Protein AF-A0A967F3Y4-F1 (afdb_monomer_lite)

Structure (mmCIF, N/CA/C/O backbone):
data_AF-A0A967F3Y4-F1
#
_entry.id   AF-A0A967F3Y4-F1
#
loop_
_atom_site.group_PDB
_atom_site.id
_atom_site.type_symbol
_atom_site.label_atom_id
_atom_site.label_alt_id
_atom_site.label_comp_id
_atom_site.label_asym_id
_atom_site.label_entity_id
_atom_site.label_seq_id
_atom_site.pdbx_PDB_ins_code
_atom_site.Cartn_x
_atom_site.Cartn_y
_atom_site.Cartn_z
_atom_site.occupancy
_atom_site.B_iso_or_equiv
_atom_site.auth_seq_id
_atom_site.auth_comp_id
_atom_site.auth_asym_id
_atom_site.auth_atom_id
_atom_site.pdbx_PDB_model_num
ATOM 1 N N . PRO A 1 1 ? -15.750 -4.721 -4.513 1.00 64.06 1 PRO A N 1
ATOM 2 C CA . PRO A 1 1 ? -16.112 -3.511 -3.739 1.00 64.06 1 PRO A CA 1
ATOM 3 C C . PRO A 1 1 ? -16.342 -2.374 -4.729 1.00 64.06 1 PRO A C 1
ATOM 5 O O . PRO A 1 1 ? -15.533 -2.246 -5.642 1.00 64.06 1 PRO A O 1
ATOM 8 N N . ASP A 1 2 ? -17.400 -1.583 -4.562 1.00 85.75 2 ASP A N 1
ATOM 9 C CA . ASP A 1 2 ? -17.726 -0.526 -5.536 1.00 85.75 2 ASP A CA 1
ATOM 10 C C . ASP A 1 2 ? -16.881 0.745 -5.331 1.00 85.75 2 ASP A C 1
ATOM 12 O O . ASP A 1 2 ? -16.765 1.568 -6.233 1.00 85.75 2 ASP A O 1
ATOM 16 N N . LEU A 1 3 ? -16.246 0.889 -4.156 1.00 89.88 3 LEU A N 1
ATOM 17 C CA . LEU A 1 3 ? -15.339 1.993 -3.829 1.00 89.88 3 LEU A CA 1
ATOM 18 C C . LEU A 1 3 ? -14.213 1.545 -2.885 1.00 89.88 3 LEU A C 1
ATOM 20 O O . LEU A 1 3 ? -14.469 0.925 -1.845 1.00 89.88 3 LEU A O 1
ATOM 24 N N . LEU A 1 4 ? -12.981 1.920 -3.227 1.00 92.69 4 LEU A N 1
ATOM 25 C CA . LEU A 1 4 ? -11.768 1.744 -2.429 1.00 92.69 4 LEU A CA 1
ATOM 26 C C . LEU A 1 4 ? -11.096 3.107 -2.231 1.00 92.69 4 LEU A C 1
ATOM 28 O O . LEU A 1 4 ? -11.004 3.877 -3.184 1.00 92.69 4 LEU A O 1
ATOM 32 N N . VAL A 1 5 ? -10.623 3.404 -1.018 1.00 94.31 5 VAL A N 1
ATOM 33 C CA . VAL A 1 5 ? -9.981 4.689 -0.704 1.00 94.31 5 VAL A CA 1
ATOM 34 C C . VAL A 1 5 ? -8.595 4.452 -0.110 1.00 94.31 5 VAL A C 1
ATOM 36 O O . VAL A 1 5 ? -8.465 3.824 0.942 1.00 94.31 5 VAL A O 1
ATOM 39 N N . ALA A 1 6 ? -7.571 4.999 -0.764 1.00 94.00 6 ALA A N 1
ATOM 40 C CA . ALA A 1 6 ? -6.195 5.055 -0.282 1.00 94.00 6 ALA A CA 1
ATOM 41 C C . ALA A 1 6 ? -5.712 6.512 -0.326 1.00 94.00 6 ALA A C 1
ATOM 43 O O . ALA A 1 6 ? -5.911 7.197 -1.327 1.00 94.00 6 ALA A O 1
ATOM 44 N N . ILE A 1 7 ? -5.126 6.996 0.772 1.00 91.00 7 ILE A N 1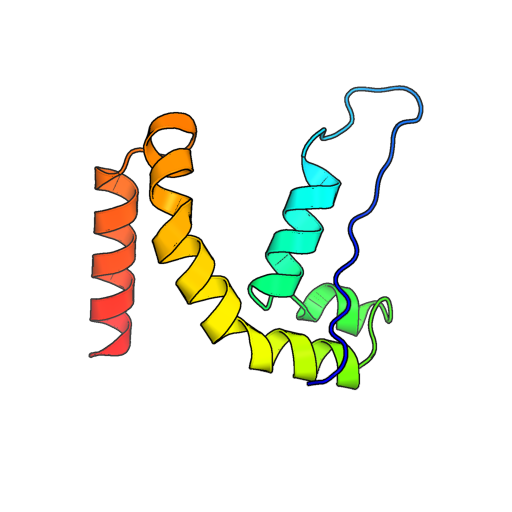
ATOM 45 C CA . ILE A 1 7 ? -4.766 8.409 0.958 1.00 91.00 7 ILE A CA 1
ATOM 46 C C . ILE A 1 7 ? -3.315 8.501 1.429 1.00 91.00 7 ILE A C 1
ATOM 48 O O . ILE A 1 7 ? -2.923 7.815 2.377 1.00 91.00 7 ILE A O 1
ATOM 52 N N . GLY A 1 8 ? -2.552 9.384 0.787 1.00 88.75 8 GLY A N 1
ATOM 53 C CA . GLY A 1 8 ? -1.202 9.775 1.181 1.00 88.75 8 GLY A CA 1
ATOM 54 C C . GLY A 1 8 ? -1.148 11.254 1.560 1.00 88.75 8 GLY A C 1
ATOM 55 O O . GLY A 1 8 ? -1.906 12.068 1.032 1.00 88.75 8 GLY A O 1
ATOM 56 N N . ASN A 1 9 ? -0.259 11.598 2.483 1.00 86.38 9 ASN A N 1
ATOM 57 C CA . ASN A 1 9 ? -0.046 12.954 2.957 1.00 86.38 9 ASN A CA 1
ATOM 58 C C . ASN A 1 9 ? 0.956 13.682 2.063 1.00 86.38 9 ASN A C 1
ATOM 60 O O . ASN A 1 9 ? 2.145 13.364 2.043 1.00 86.38 9 ASN A O 1
ATOM 64 N N . CYS A 1 10 ? 0.481 14.717 1.374 1.00 81.44 10 CYS A N 1
ATOM 65 C CA . CYS A 1 10 ? 1.334 15.661 0.662 1.00 81.44 10 CYS A CA 1
ATOM 66 C C . CYS A 1 10 ? 1.760 16.788 1.605 1.00 81.44 10 CYS A C 1
ATOM 68 O O . CYS A 1 10 ? 0.915 17.547 2.076 1.00 81.44 10 CYS A O 1
ATOM 70 N N . ASN A 1 11 ? 3.065 16.941 1.839 1.00 69.81 11 ASN A N 1
ATOM 71 C CA . ASN A 1 11 ? 3.606 18.108 2.531 1.00 69.81 11 ASN A CA 1
ATOM 72 C C . ASN A 1 11 ? 4.656 18.808 1.659 1.00 69.81 11 ASN A C 1
ATOM 74 O O . ASN A 1 11 ? 5.746 18.283 1.449 1.00 69.81 11 ASN A O 1
ATOM 78 N N . ALA A 1 12 ? 4.309 19.995 1.158 1.00 66.25 12 ALA A N 1
ATOM 79 C CA . ALA A 1 12 ? 5.173 20.823 0.314 1.00 66.25 12 ALA A CA 1
ATOM 80 C C . ALA A 1 12 ? 5.738 22.059 1.046 1.00 66.25 12 ALA A C 1
ATOM 82 O O . ALA A 1 12 ? 6.395 22.894 0.426 1.00 66.25 12 ALA A O 1
ATOM 83 N N . GLN A 1 13 ? 5.474 22.224 2.348 1.00 56.66 13 GLN A N 1
ATOM 84 C CA . GLN A 1 13 ? 5.845 23.443 3.065 1.00 56.66 13 GLN A CA 1
ATOM 85 C C . GLN A 1 13 ? 7.287 23.353 3.615 1.00 56.66 13 GLN A C 1
ATOM 87 O O . GLN A 1 13 ? 7.563 22.712 4.623 1.00 56.66 13 GLN A O 1
ATOM 92 N N . THR A 1 14 ? 8.200 24.030 2.902 1.00 55.53 14 THR A N 1
ATOM 93 C CA . THR A 1 14 ? 9.475 24.624 3.374 1.00 55.53 14 THR A CA 1
ATOM 94 C C . THR A 1 14 ? 10.689 23.729 3.715 1.00 55.53 14 THR A C 1
ATOM 96 O O . THR A 1 14 ? 11.519 24.150 4.517 1.00 55.53 14 THR A O 1
ATOM 99 N N . GLY A 1 15 ? 10.895 22.553 3.103 1.00 64.31 15 GLY A N 1
ATOM 100 C CA . GLY A 1 15 ? 12.124 21.763 3.342 1.00 64.31 15 GLY A CA 1
ATOM 101 C C . GLY A 1 15 ? 12.394 20.612 2.364 1.00 64.31 15 GLY A C 1
ATOM 102 O O . GLY A 1 15 ? 11.729 20.501 1.335 1.00 64.31 15 GLY A O 1
ATOM 103 N N . ILE A 1 16 ? 13.359 19.740 2.707 1.00 61.25 16 ILE A N 1
ATOM 104 C CA . ILE A 1 16 ? 13.548 18.412 2.089 1.00 61.25 16 ILE A CA 1
ATOM 105 C C . ILE A 1 16 ? 12.354 17.544 2.516 1.00 61.25 16 ILE A C 1
ATOM 107 O O . ILE A 1 16 ? 12.426 16.797 3.488 1.00 61.25 16 ILE A O 1
ATOM 111 N N . GLY A 1 17 ? 11.208 17.716 1.858 1.00 67.81 17 GLY A N 1
ATOM 112 C CA . GLY A 1 17 ? 10.107 16.763 1.973 1.00 67.81 17 GLY A CA 1
ATOM 113 C C . GLY A 1 17 ? 10.530 15.417 1.388 1.00 67.81 17 GLY A C 1
ATOM 114 O O . GLY A 1 17 ? 11.434 15.367 0.557 1.00 67.81 17 GLY A O 1
ATOM 115 N N . ASP A 1 18 ? 9.888 14.326 1.800 1.00 74.06 18 ASP A N 1
ATOM 116 C CA . ASP A 1 18 ? 10.010 13.056 1.082 1.00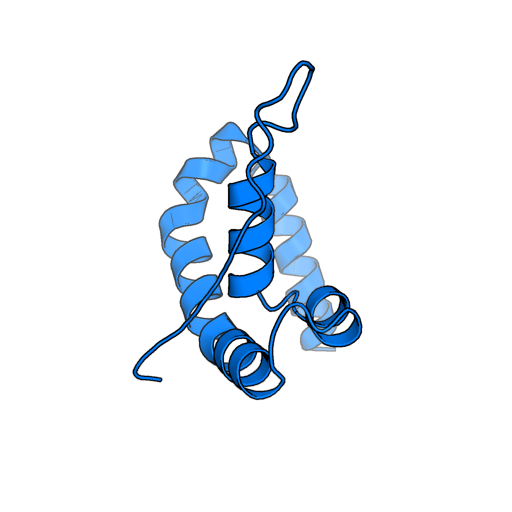 74.06 18 ASP A CA 1
ATOM 117 C C . ASP A 1 18 ? 9.114 13.146 -0.170 1.00 74.06 18 ASP A C 1
ATOM 119 O O . ASP A 1 18 ? 7.885 13.075 -0.044 1.00 74.06 18 ASP A O 1
ATOM 123 N N . PRO A 1 19 ? 9.691 13.343 -1.375 1.00 75.81 19 PRO A N 1
ATOM 124 C CA . PRO A 1 19 ? 8.923 13.605 -2.591 1.00 75.81 19 PRO A CA 1
ATOM 125 C C . PRO A 1 19 ? 8.035 12.420 -2.987 1.00 75.81 19 PRO A C 1
ATOM 127 O O . PRO A 1 19 ? 7.082 12.596 -3.745 1.00 75.81 19 PRO A O 1
ATOM 130 N N . TYR A 1 20 ? 8.320 11.225 -2.460 1.00 81.19 20 TYR A N 1
ATOM 131 C CA . TYR A 1 20 ? 7.575 10.010 -2.758 1.00 81.19 20 TYR A CA 1
ATOM 132 C C . TYR A 1 20 ? 6.651 9.565 -1.622 1.00 81.19 20 TYR A C 1
ATOM 134 O O . TYR A 1 20 ? 5.904 8.604 -1.809 1.00 81.19 20 TYR A O 1
ATOM 142 N N . LEU A 1 21 ? 6.634 10.255 -0.476 1.00 84.50 21 LEU A N 1
ATOM 143 C CA . LEU A 1 21 ? 5.815 9.879 0.680 1.00 84.50 21 LEU A CA 1
ATOM 144 C C . LEU A 1 21 ? 4.330 9.661 0.347 1.00 84.50 21 LEU A C 1
ATOM 146 O O . LEU A 1 21 ? 3.819 8.602 0.717 1.00 84.50 21 LEU A O 1
ATOM 150 N N . PRO A 1 22 ? 3.637 10.552 -0.396 1.00 87.31 22 PRO A N 1
ATOM 151 C CA . PRO A 1 22 ? 2.224 10.341 -0.703 1.00 87.31 22 PRO A CA 1
ATOM 152 C C . PRO A 1 22 ? 1.995 9.035 -1.469 1.00 87.31 22 PRO A C 1
ATOM 154 O O . PRO A 1 22 ? 1.072 8.280 -1.171 1.00 87.31 22 PRO A O 1
ATOM 157 N N . PHE A 1 23 ? 2.874 8.738 -2.428 1.00 87.38 23 PHE A N 1
ATOM 158 C CA . PHE A 1 23 ? 2.803 7.527 -3.240 1.00 87.38 23 PHE A CA 1
ATOM 159 C C . PHE A 1 23 ? 3.125 6.281 -2.419 1.00 87.38 23 PHE A C 1
ATOM 161 O O . PHE A 1 23 ? 2.438 5.273 -2.552 1.00 87.38 23 PHE A O 1
ATOM 168 N N . ARG A 1 24 ? 4.129 6.353 -1.537 1.00 86.69 24 ARG A N 1
ATOM 169 C CA . ARG A 1 24 ? 4.504 5.256 -0.635 1.00 86.69 24 ARG A CA 1
ATOM 170 C C . ARG A 1 24 ? 3.383 4.918 0.340 1.00 86.69 24 ARG A C 1
ATOM 172 O O . ARG A 1 24 ? 3.111 3.743 0.552 1.00 86.69 24 ARG A O 1
ATOM 179 N N . GLU A 1 25 ? 2.715 5.922 0.904 1.00 89.75 25 GLU A N 1
ATOM 180 C CA . GLU A 1 25 ? 1.580 5.706 1.806 1.00 89.75 25 GLU A CA 1
ATOM 181 C C . GLU A 1 25 ? 0.365 5.117 1.079 1.00 89.75 25 GLU A C 1
ATOM 183 O O . GLU A 1 25 ? -0.264 4.190 1.590 1.00 89.75 25 GLU A O 1
ATOM 188 N N . VAL A 1 26 ? 0.047 5.613 -0.123 1.00 92.88 26 VAL A N 1
ATOM 189 C CA . VAL A 1 26 ? -1.021 5.042 -0.960 1.00 92.88 26 VAL A CA 1
ATOM 190 C C . VAL A 1 26 ? -0.698 3.599 -1.335 1.00 92.88 26 VAL A C 1
ATOM 192 O O . VAL A 1 26 ? -1.561 2.730 -1.212 1.00 92.88 26 VAL A O 1
ATOM 195 N N . LEU A 1 27 ? 0.542 3.328 -1.750 1.00 90.88 27 LEU A N 1
ATOM 196 C CA . LEU A 1 27 ? 0.991 1.985 -2.088 1.00 90.88 27 LEU A CA 1
ATOM 197 C C . LEU A 1 27 ? 0.893 1.056 -0.877 1.00 90.88 27 LEU A C 1
ATOM 199 O O . LEU A 1 27 ? 0.309 -0.012 -1.010 1.00 90.88 27 LEU A O 1
ATOM 203 N N . GLY A 1 28 ? 1.366 1.489 0.297 1.00 91.38 28 GLY A N 1
ATOM 204 C CA . GLY A 1 28 ? 1.265 0.730 1.544 1.00 91.38 28 GLY A CA 1
ATOM 205 C C . GLY A 1 28 ? -0.172 0.303 1.839 1.00 91.38 28 GLY A C 1
ATOM 206 O O . GLY A 1 28 ? -0.433 -0.886 2.023 1.00 91.38 28 GLY A O 1
ATOM 207 N N . LEU A 1 29 ? -1.122 1.241 1.771 1.00 94.62 29 LEU A N 1
ATOM 208 C CA . LEU A 1 29 ? -2.549 0.953 1.949 1.00 94.62 29 LEU A CA 1
ATOM 209 C C . LEU A 1 29 ? -3.069 -0.080 0.936 1.00 94.62 29 LEU A C 1
ATOM 211 O O . LEU A 1 29 ? -3.755 -1.027 1.321 1.00 94.62 29 LEU A O 1
ATOM 215 N N . LEU A 1 30 ? -2.744 0.081 -0.352 1.00 93.62 30 LEU A N 1
ATOM 216 C CA . LEU A 1 30 ? -3.149 -0.846 -1.419 1.00 93.62 30 LEU A CA 1
ATOM 217 C C . LEU A 1 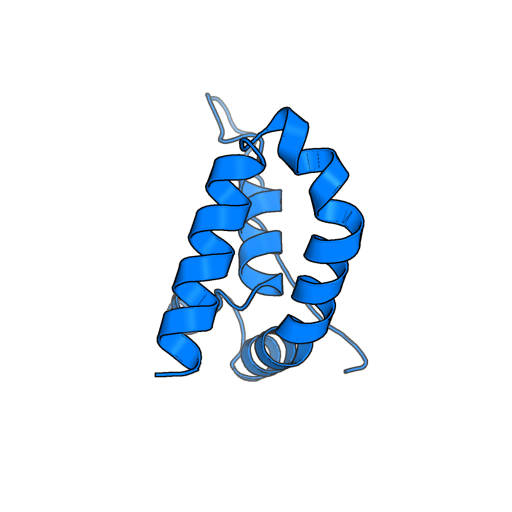30 ? -2.515 -2.237 -1.262 1.00 93.62 30 LEU A C 1
ATOM 219 O O . LEU A 1 30 ? -3.107 -3.238 -1.659 1.00 93.62 30 LEU A O 1
ATOM 223 N N . THR A 1 31 ? -1.339 -2.308 -0.640 1.00 91.00 31 THR A N 1
ATOM 224 C CA . THR A 1 31 ? -0.647 -3.553 -0.292 1.00 91.00 31 THR A CA 1
ATOM 225 C C . THR A 1 31 ? -0.952 -4.043 1.127 1.00 91.00 31 THR A C 1
ATOM 227 O O . THR A 1 31 ? -0.294 -4.961 1.611 1.00 91.00 31 THR A O 1
ATOM 230 N N . GLY A 1 32 ? -1.980 -3.496 1.781 1.00 90.94 32 GLY A N 1
ATOM 231 C CA . GLY A 1 32 ? -2.521 -4.027 3.031 1.00 90.94 32 GLY A CA 1
ATOM 232 C C . GLY A 1 32 ? -1.882 -3.511 4.323 1.00 90.94 32 GLY A C 1
ATOM 233 O O . GLY A 1 32 ? -2.261 -4.010 5.376 1.00 90.94 32 GLY A O 1
ATOM 234 N N . ASP A 1 33 ? -0.991 -2.517 4.272 1.00 93.75 33 ASP A N 1
ATOM 235 C CA . ASP A 1 33 ? -0.479 -1.808 5.455 1.00 93.75 33 ASP A CA 1
ATOM 236 C C . ASP A 1 33 ? -1.542 -0.825 5.967 1.00 93.75 33 ASP A C 1
ATOM 238 O O . ASP A 1 33 ? -1.624 0.332 5.546 1.00 93.75 33 ASP A O 1
ATOM 242 N N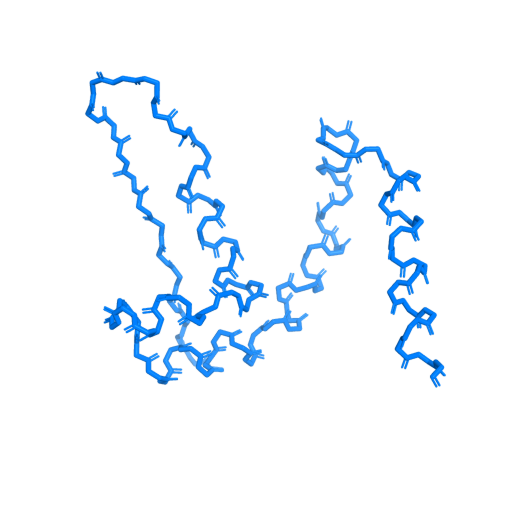 . VAL A 1 34 ? -2.435 -1.320 6.826 1.00 96.00 34 VAL A N 1
ATOM 243 C CA . VAL A 1 34 ? -3.625 -0.588 7.295 1.00 96.00 34 VAL A CA 1
ATOM 244 C C . VAL A 1 34 ? -3.657 -0.430 8.813 1.00 96.00 34 VAL A C 1
ATOM 246 O O . VAL A 1 34 ? -4.432 0.365 9.337 1.00 96.00 34 VAL A O 1
ATOM 249 N N . GLU A 1 35 ? -2.837 -1.183 9.536 1.00 94.69 35 GLU A N 1
ATOM 250 C CA . GLU A 1 35 ? -2.895 -1.375 10.981 1.00 94.69 35 GLU A CA 1
ATOM 251 C C . GLU A 1 35 ? -2.624 -0.071 11.729 1.00 94.69 35 GLU A C 1
ATOM 253 O O . GLU A 1 35 ? -3.414 0.316 12.593 1.00 94.69 35 GLU A O 1
ATOM 258 N N . ALA A 1 36 ? -1.560 0.646 11.357 1.00 91.44 36 ALA A N 1
ATOM 259 C C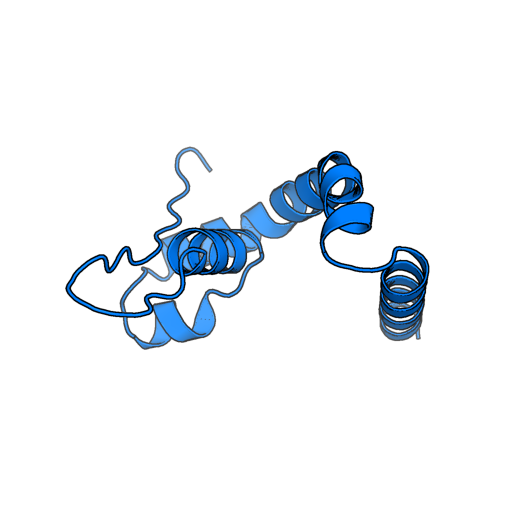A . ALA A 1 36 ? -1.199 1.910 11.990 1.00 91.44 36 ALA A CA 1
ATOM 260 C C . ALA A 1 36 ? -2.272 2.986 11.757 1.00 91.44 36 ALA A C 1
ATOM 262 O O . ALA A 1 36 ? -2.731 3.625 12.705 1.00 91.44 36 ALA A O 1
ATOM 263 N N . LYS A 1 37 ? -2.738 3.140 10.509 1.00 91.81 37 LYS A N 1
ATOM 264 C CA . LYS A 1 37 ? -3.780 4.121 10.159 1.00 91.81 37 LYS A CA 1
ATOM 265 C C . LYS A 1 37 ? -5.135 3.765 10.780 1.00 91.81 37 LYS A C 1
ATOM 267 O O . LYS A 1 37 ? -5.878 4.665 11.165 1.00 91.81 37 LYS A O 1
ATOM 272 N N . LEU A 1 38 ? -5.452 2.478 10.929 1.00 95.44 38 LEU A N 1
ATOM 273 C CA . LEU A 1 38 ? -6.660 2.022 11.615 1.00 95.44 38 LEU A CA 1
ATOM 274 C C . LEU A 1 38 ? -6.592 2.303 13.122 1.00 95.44 38 LEU A C 1
ATOM 276 O O . LEU A 1 38 ? -7.564 2.795 13.688 1.00 95.44 38 LEU A O 1
ATOM 280 N N . ALA A 1 39 ? -5.452 2.031 13.764 1.00 96.38 39 ALA A N 1
ATOM 281 C CA . ALA A 1 39 ? -5.244 2.307 15.187 1.00 96.38 39 ALA A CA 1
ATOM 282 C C . ALA A 1 39 ? -5.303 3.811 15.507 1.00 96.38 39 ALA A C 1
ATOM 284 O O . ALA A 1 39 ? -5.816 4.200 16.552 1.00 96.38 39 ALA A O 1
ATOM 285 N N . GLN A 1 40 ? -4.831 4.654 14.585 1.00 94.44 40 GLN A N 1
ATOM 286 C CA . GLN A 1 40 ? -4.903 6.116 14.679 1.00 94.44 40 GLN A CA 1
ATOM 287 C C . GLN A 1 40 ? -6.291 6.687 14.334 1.00 94.44 40 GLN A C 1
ATOM 289 O O . GLN A 1 40 ? -6.496 7.893 14.439 1.00 94.44 40 GLN A O 1
ATOM 294 N N . GLY A 1 41 ? -7.239 5.855 13.886 1.00 93.94 41 GLY A N 1
ATOM 295 C CA . GLY A 1 41 ? -8.561 6.303 13.435 1.00 93.94 41 GLY A CA 1
ATOM 296 C C . GLY A 1 41 ? -8.552 7.074 12.108 1.00 93.94 41 GLY A C 1
ATOM 297 O 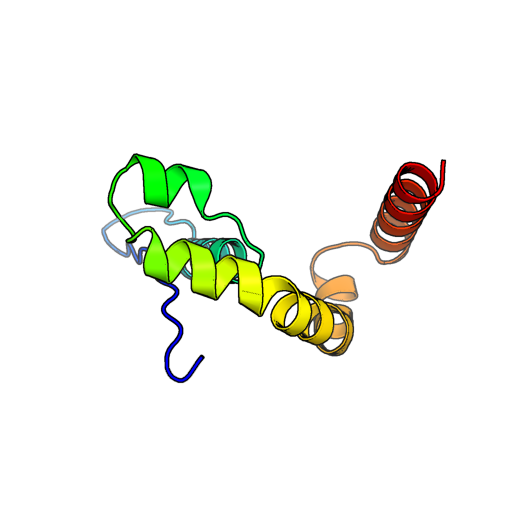O . GLY A 1 41 ? -9.572 7.641 11.729 1.00 93.94 41 GLY A O 1
ATOM 298 N N . ALA A 1 42 ? -7.431 7.078 11.381 1.00 92.06 42 ALA A N 1
ATOM 299 C CA . ALA A 1 42 ? -7.293 7.748 10.089 1.00 92.06 42 ALA A CA 1
ATOM 300 C C . ALA A 1 42 ? -8.062 7.033 8.960 1.00 92.06 42 ALA A C 1
ATOM 302 O O . ALA A 1 42 ? -8.361 7.638 7.932 1.00 92.06 42 ALA A O 1
ATOM 303 N N . ILE A 1 43 ? -8.393 5.750 9.143 1.00 94.56 43 ILE A N 1
ATOM 304 C CA . ILE A 1 43 ? -9.274 4.975 8.260 1.00 94.56 43 ILE A CA 1
ATOM 305 C C . ILE A 1 43 ? -10.287 4.172 9.081 1.00 94.56 43 ILE A C 1
ATOM 307 O O . ILE A 1 43 ? -10.022 3.777 10.216 1.00 94.56 43 ILE A O 1
ATOM 311 N N . SER A 1 44 ? -11.448 3.881 8.491 1.00 95.56 44 SER A N 1
ATOM 312 C CA . SER A 1 44 ? -12.460 3.032 9.123 1.00 95.56 44 SER A CA 1
ATOM 313 C C . SER A 1 44 ? -12.090 1.544 9.050 1.00 95.56 44 SER A C 1
ATOM 315 O O . SER A 1 44 ? -11.360 1.106 8.156 1.00 95.56 44 SER A O 1
ATOM 317 N N . LYS A 1 45 ? -12.661 0.730 9.954 1.00 96.62 45 LYS A N 1
ATOM 318 C CA . LYS A 1 45 ? -12.549 -0.743 9.899 1.00 96.62 45 LYS A CA 1
ATOM 319 C C . LYS A 1 45 ? -13.042 -1.309 8.566 1.00 96.62 45 LYS A C 1
ATOM 321 O O . LYS A 1 45 ? -12.449 -2.249 8.046 1.00 96.62 45 LYS A O 1
ATOM 326 N N . GLU A 1 46 ? -14.105 -0.726 8.016 1.00 96.12 46 GLU A N 1
ATOM 327 C CA . GLU A 1 46 ? -14.649 -1.117 6.719 1.00 96.12 46 GLU A CA 1
ATOM 328 C C . GLU A 1 46 ? -13.647 -0.855 5.590 1.00 96.12 46 GLU A C 1
ATOM 330 O O . GLU A 1 46 ? -13.370 -1.760 4.804 1.00 96.12 46 GLU A O 1
ATOM 335 N N . ASN A 1 47 ? -13.054 0.342 5.532 1.00 95.56 47 ASN A N 1
ATOM 336 C CA . ASN A 1 47 ? -12.067 0.659 4.503 1.00 95.56 47 ASN A CA 1
ATOM 337 C C . ASN A 1 47 ? -10.818 -0.226 4.630 1.00 95.56 47 ASN A C 1
ATOM 339 O O . ASN A 1 47 ? -10.332 -0.745 3.629 1.00 95.56 47 ASN A O 1
ATOM 343 N N . ALA A 1 48 ? -10.356 -0.488 5.857 1.00 96.19 48 ALA A N 1
ATOM 344 C CA . ALA A 1 48 ? -9.273 -1.438 6.105 1.00 96.19 48 ALA A CA 1
ATOM 345 C C . ALA A 1 48 ? -9.620 -2.854 5.605 1.00 96.19 48 ALA A C 1
ATOM 347 O O . ALA A 1 48 ? -8.788 -3.517 4.991 1.00 96.19 48 ALA A O 1
ATOM 348 N N . GLY A 1 49 ? -10.857 -3.317 5.819 1.00 96.25 49 GLY A N 1
ATOM 349 C CA . GLY A 1 49 ? -11.338 -4.595 5.287 1.00 96.25 49 GLY A CA 1
ATOM 350 C C . GLY A 1 49 ? -11.348 -4.635 3.756 1.00 96.25 49 GLY A C 1
ATOM 351 O O . GLY A 1 49 ? -10.881 -5.608 3.164 1.00 96.25 49 GLY A O 1
ATOM 352 N N . ARG A 1 50 ? -11.814 -3.561 3.106 1.00 96.06 50 ARG A N 1
ATOM 353 C CA . ARG A 1 50 ? -11.813 -3.432 1.639 1.00 96.06 50 ARG A CA 1
ATOM 354 C C . ARG A 1 50 ? -10.391 -3.437 1.066 1.00 96.06 50 ARG A C 1
ATOM 356 O O . ARG A 1 50 ? -10.155 -4.154 0.100 1.00 96.06 50 ARG A O 1
ATOM 363 N N . LEU A 1 51 ? -9.455 -2.708 1.680 1.00 95.94 51 LEU A N 1
ATOM 364 C CA . LEU A 1 51 ? -8.038 -2.675 1.286 1.00 95.94 51 LEU A CA 1
ATOM 365 C C . LEU A 1 51 ? -7.373 -4.048 1.428 1.00 95.94 51 LEU A C 1
ATOM 367 O O . LEU A 1 51 ? -6.775 -4.534 0.472 1.00 95.94 51 LEU A O 1
ATOM 371 N N . ARG A 1 52 ? -7.573 -4.740 2.557 1.00 94.81 52 ARG A N 1
ATOM 372 C CA . ARG A 1 52 ? -7.087 -6.122 2.729 1.00 94.81 52 ARG A CA 1
ATOM 373 C C . ARG A 1 52 ? -7.673 -7.075 1.685 1.00 94.81 52 ARG A C 1
ATOM 375 O O . ARG A 1 52 ? -6.949 -7.897 1.134 1.00 94.81 52 ARG A O 1
ATOM 382 N N . GLY A 1 53 ? -8.964 -6.946 1.375 1.00 93.94 53 GLY A N 1
ATOM 383 C CA . GLY A 1 53 ? -9.615 -7.736 0.325 1.00 93.94 53 GLY A CA 1
ATOM 384 C C . GLY A 1 53 ? -9.099 -7.433 -1.088 1.00 93.94 53 GLY A C 1
ATOM 385 O O . GLY A 1 53 ? -9.194 -8.285 -1.969 1.00 93.94 53 GLY A O 1
ATOM 386 N N . PHE A 1 54 ? -8.532 -6.245 -1.306 1.00 93.69 54 PHE A N 1
ATOM 387 C CA . PHE A 1 54 ? -7.990 -5.809 -2.593 1.00 93.69 54 PHE A CA 1
ATOM 388 C C . PHE A 1 54 ? -6.512 -6.181 -2.797 1.00 93.69 54 PHE A C 1
ATOM 390 O O . PHE A 1 54 ? -6.030 -6.160 -3.929 1.00 93.69 54 PHE A O 1
ATOM 397 N N . LEU A 1 55 ? -5.817 -6.615 -1.738 1.00 90.06 55 LEU A N 1
ATOM 398 C CA . LEU A 1 55 ? -4.388 -6.950 -1.743 1.00 90.06 55 LEU A CA 1
ATOM 399 C C . LEU A 1 55 ? -3.970 -7.864 -2.901 1.00 90.06 55 LEU A C 1
ATOM 401 O O . LEU A 1 55 ? -2.929 -7.653 -3.514 1.00 90.06 55 LEU A O 1
ATOM 405 N N . ARG A 1 56 ? -4.784 -8.873 -3.233 1.00 88.88 56 ARG A N 1
ATOM 406 C CA . ARG A 1 56 ? -4.487 -9.792 -4.343 1.00 88.88 56 ARG A CA 1
ATOM 407 C C . ARG A 1 56 ? -4.410 -9.067 -5.689 1.00 88.88 56 ARG A C 1
ATOM 409 O O . ARG A 1 56 ? -3.543 -9.386 -6.494 1.00 88.88 56 ARG A O 1
ATOM 416 N N . ILE A 1 57 ? -5.311 -8.117 -5.928 1.00 91.50 57 ILE A N 1
ATOM 417 C CA . ILE A 1 57 ? -5.373 -7.354 -7.179 1.00 91.50 57 ILE A CA 1
ATOM 418 C C . ILE A 1 57 ? -4.176 -6.405 -7.255 1.00 91.50 57 ILE A C 1
ATOM 420 O O . ILE A 1 57 ? -3.474 -6.394 -8.261 1.00 91.50 57 ILE A O 1
ATOM 424 N N . SER A 1 58 ? -3.889 -5.677 -6.173 1.00 90.25 58 SER A N 1
ATOM 425 C CA . SER A 1 58 ? -2.704 -4.815 -6.090 1.00 90.25 58 SER A CA 1
ATOM 426 C C . SER A 1 58 ? -1.401 -5.598 -6.257 1.00 90.25 58 SER A C 1
ATOM 428 O O . SER A 1 58 ? -0.522 -5.163 -6.990 1.00 90.25 58 SER A O 1
ATOM 430 N N . GLY A 1 59 ? -1.293 -6.777 -5.640 1.00 86.75 59 GLY A N 1
ATOM 431 C CA . GLY A 1 59 ? -0.144 -7.665 -5.799 1.00 86.75 59 GLY A CA 1
ATOM 432 C C . GLY A 1 59 ? 0.047 -8.127 -7.243 1.00 86.75 59 GLY A C 1
ATOM 433 O O . GLY A 1 59 ? 1.165 -8.080 -7.743 1.00 86.75 59 GLY A O 1
ATOM 434 N N . GLN A 1 60 ? -1.033 -8.507 -7.934 1.00 86.00 60 GLN A N 1
ATOM 435 C CA . GLN A 1 60 ? -0.964 -8.880 -9.350 1.00 86.00 60 GLN A CA 1
ATOM 436 C C . GLN A 1 60 ? -0.502 -7.703 -10.216 1.00 86.00 60 GLN A C 1
ATOM 438 O O . GLN A 1 60 ? 0.427 -7.856 -10.998 1.00 86.00 60 GLN A O 1
ATOM 443 N N . ALA A 1 61 ? -1.070 -6.511 -10.014 1.00 87.00 61 ALA A N 1
ATOM 444 C CA . ALA A 1 61 ? -0.659 -5.317 -10.750 1.00 87.00 61 ALA A CA 1
ATOM 445 C C . ALA A 1 61 ? 0.825 -4.973 -10.528 1.00 87.00 61 ALA A C 1
ATOM 447 O O . ALA A 1 61 ? 1.503 -4.553 -11.459 1.00 87.00 61 ALA A O 1
ATOM 448 N N . LEU A 1 62 ? 1.352 -5.183 -9.318 1.00 82.12 62 LEU A N 1
ATOM 449 C CA . LEU A 1 62 ? 2.779 -5.009 -9.036 1.00 82.12 62 LEU A CA 1
ATOM 450 C C . LEU A 1 62 ? 3.655 -6.072 -9.702 1.00 82.12 62 LEU A C 1
ATOM 452 O O . LEU A 1 62 ? 4.785 -5.768 -10.051 1.00 82.12 62 LEU A O 1
ATOM 456 N N . VAL A 1 63 ? 3.177 -7.300 -9.889 1.00 81.56 63 VAL A N 1
ATOM 457 C CA . VAL A 1 63 ? 3.914 -8.313 -10.662 1.00 81.56 63 VAL A CA 1
ATOM 458 C C . VAL A 1 63 ? 3.912 -7.966 -12.149 1.00 81.56 63 VAL A C 1
ATOM 460 O O . VAL A 1 63 ? 4.935 -8.128 -12.807 1.00 81.56 63 VAL A O 1
ATOM 463 N N . ASP A 1 64 ? 2.791 -7.455 -12.658 1.00 81.50 64 ASP A N 1
ATOM 464 C CA . ASP A 1 64 ? 2.623 -7.149 -14.080 1.00 81.50 64 ASP A CA 1
ATOM 465 C C . ASP A 1 64 ? 3.359 -5.863 -14.492 1.00 81.50 64 ASP A C 1
ATOM 467 O O . ASP A 1 64 ? 3.929 -5.802 -15.577 1.00 81.50 64 ASP A O 1
ATOM 471 N N . LEU A 1 65 ? 3.362 -4.839 -13.628 1.00 79.50 65 LEU A N 1
ATOM 472 C CA . LEU A 1 65 ? 3.922 -3.506 -13.907 1.00 79.50 65 LEU A CA 1
ATOM 473 C C . LEU A 1 65 ? 5.232 -3.225 -13.162 1.00 79.50 65 LEU A C 1
ATOM 475 O O . LEU A 1 65 ? 6.005 -2.356 -13.552 1.00 79.50 65 LEU A O 1
ATOM 479 N N . GLY A 1 66 ? 5.485 -3.930 -12.058 1.00 71.19 66 GLY A N 1
ATOM 480 C CA . GLY A 1 66 ? 6.681 -3.744 -11.240 1.00 71.19 66 GLY A CA 1
ATOM 481 C C . GLY A 1 66 ? 8.004 -4.008 -11.956 1.00 71.19 66 GLY A C 1
ATOM 482 O O . GLY A 1 66 ? 8.945 -3.293 -11.627 1.00 71.19 66 GLY A O 1
ATOM 483 N N . PRO A 1 67 ? 8.128 -4.936 -12.929 1.00 70.44 67 PRO A N 1
ATOM 484 C CA . PRO A 1 67 ? 9.376 -5.145 -13.664 1.00 70.44 67 PRO A CA 1
ATOM 485 C C . PRO A 1 67 ? 9.964 -3.868 -14.276 1.00 70.44 67 PRO A C 1
ATOM 487 O O . PRO A 1 67 ? 11.178 -3.687 -14.217 1.00 70.44 67 PRO A O 1
ATOM 490 N N . ASP A 1 68 ? 9.123 -2.929 -14.719 1.00 64.81 68 ASP A N 1
ATOM 491 C CA . ASP A 1 68 ? 9.565 -1.631 -15.251 1.00 64.81 68 ASP A CA 1
ATOM 492 C C . ASP A 1 68 ? 10.206 -0.722 -14.176 1.00 64.81 68 ASP A C 1
ATOM 494 O O . ASP A 1 68 ? 10.935 0.216 -14.494 1.00 64.81 68 ASP A O 1
ATOM 498 N N . LEU A 1 69 ? 9.967 -0.998 -12.887 1.00 62.22 69 LEU A N 1
ATOM 499 C CA . LEU A 1 69 ? 10.561 -0.305 -11.734 1.00 62.22 69 LEU A CA 1
ATOM 500 C C . LEU A 1 69 ? 11.763 -1.051 -11.137 1.00 62.22 69 LEU A C 1
ATOM 502 O O . LEU A 1 69 ? 12.573 -0.448 -10.427 1.00 62.22 69 LEU A O 1
ATOM 506 N N . ILE A 1 70 ? 11.874 -2.355 -11.393 1.00 57.47 70 ILE A N 1
ATOM 507 C CA . ILE A 1 70 ? 12.889 -3.236 -10.805 1.00 57.47 70 ILE A CA 1
ATOM 508 C C . ILE A 1 70 ? 14.281 -2.850 -11.318 1.00 57.47 70 ILE A C 1
ATOM 510 O O . ILE A 1 70 ? 15.174 -2.612 -10.511 1.00 57.47 70 ILE A O 1
ATOM 514 N N . ASP A 1 71 ? 14.462 -2.605 -12.613 1.00 53.31 71 ASP A N 1
ATOM 515 C CA . ASP A 1 71 ? 15.774 -2.170 -13.127 1.00 53.31 71 ASP A CA 1
ATOM 516 C C . ASP A 1 71 ? 16.142 -0.715 -12.769 1.00 53.31 71 ASP A C 1
ATOM 518 O O . ASP A 1 71 ? 17.285 -0.298 -12.961 1.00 53.31 71 ASP A O 1
ATOM 522 N N . ILE A 1 72 ? 15.206 0.051 -12.195 1.00 56.03 72 ILE A N 1
ATOM 523 C CA . ILE A 1 72 ? 15.410 1.453 -11.797 1.00 56.03 72 ILE A CA 1
ATOM 524 C C . ILE A 1 72 ? 15.719 1.578 -10.299 1.00 56.03 72 ILE A C 1
ATOM 526 O O . ILE A 1 72 ? 16.592 2.356 -9.914 1.00 56.03 72 ILE A O 1
ATOM 530 N N . PHE A 1 73 ? 15.019 0.830 -9.439 1.00 51.53 73 PHE A N 1
ATOM 531 C CA . PHE A 1 73 ? 15.073 1.029 -7.986 1.00 51.53 73 PHE A CA 1
ATOM 532 C C . PHE A 1 73 ? 15.599 -0.173 -7.188 1.00 51.53 73 PHE A C 1
ATOM 534 O O . PHE A 1 73 ? 16.083 0.033 -6.073 1.00 51.53 73 PHE A O 1
ATOM 541 N N . VAL A 1 74 ? 15.516 -1.414 -7.695 1.00 56.97 74 VAL A N 1
ATOM 542 C CA . VAL A 1 74 ? 15.888 -2.618 -6.923 1.00 56.97 74 VAL A CA 1
ATOM 543 C C . VAL A 1 74 ? 16.401 -3.752 -7.827 1.00 56.97 74 VAL A C 1
ATOM 545 O O . VAL A 1 74 ? 15.603 -4.340 -8.547 1.00 56.97 74 VAL A O 1
ATOM 548 N N . PRO A 1 75 ? 17.670 -4.195 -7.710 1.00 69.75 75 PRO A N 1
ATOM 549 C CA . PRO A 1 75 ? 18.218 -5.253 -8.563 1.00 69.75 75 PRO A CA 1
ATOM 550 C C . PRO A 1 75 ? 17.352 -6.525 -8.596 1.00 69.75 75 PRO A C 1
ATOM 552 O O . PRO A 1 75 ? 17.104 -7.138 -7.550 1.00 69.75 75 PRO A O 1
ATOM 555 N N . TRP A 1 76 ? 16.955 -6.963 -9.799 1.00 69.38 76 TRP A N 1
ATOM 556 C CA . TRP A 1 76 ? 16.055 -8.108 -10.007 1.00 69.38 76 TRP A CA 1
ATOM 557 C C . TRP A 1 76 ? 16.501 -9.383 -9.284 1.00 69.38 76 TRP A C 1
ATOM 559 O O . TRP A 1 76 ? 15.695 -10.052 -8.639 1.00 69.38 76 TRP A O 1
ATOM 569 N N . ALA A 1 77 ? 17.800 -9.690 -9.306 1.00 71.88 77 ALA A N 1
ATOM 570 C CA . ALA A 1 77 ? 18.351 -10.865 -8.632 1.00 71.88 77 ALA A CA 1
ATOM 571 C C . ALA A 1 77 ? 18.094 -10.858 -7.111 1.00 71.88 77 ALA A C 1
ATOM 573 O O . ALA A 1 77 ? 17.776 -11.893 -6.517 1.00 71.88 77 ALA A O 1
ATOM 574 N N . GLY A 1 78 ? 18.184 -9.686 -6.475 1.00 70.00 78 GLY A N 1
ATOM 575 C CA . GLY A 1 78 ? 17.913 -9.534 -5.045 1.00 70.00 78 GLY A CA 1
ATOM 576 C C . GLY A 1 78 ? 16.430 -9.701 -4.716 1.00 70.00 78 GLY A C 1
ATOM 577 O O . GLY A 1 78 ? 16.085 -10.304 -3.699 1.00 70.00 78 GLY A O 1
ATOM 578 N N . LEU A 1 79 ? 15.551 -9.223 -5.599 1.00 71.31 79 LEU A N 1
ATOM 579 C CA . LEU A 1 79 ? 14.103 -9.393 -5.483 1.00 71.31 79 LEU A CA 1
ATOM 580 C C . LEU A 1 79 ? 13.681 -10.855 -5.656 1.00 71.31 79 LEU A C 1
ATOM 582 O O . LEU A 1 79 ? 12.992 -11.390 -4.789 1.00 71.31 79 LEU A O 1
ATOM 586 N N . ALA A 1 80 ? 14.158 -11.526 -6.706 1.00 74.56 80 ALA A N 1
ATOM 587 C CA . ALA A 1 80 ? 13.878 -12.938 -6.963 1.00 74.56 80 ALA A CA 1
ATOM 588 C C . ALA A 1 80 ? 14.315 -13.837 -5.793 1.00 74.56 80 ALA A C 1
ATOM 590 O O . ALA A 1 80 ? 13.577 -14.735 -5.393 1.00 74.56 80 ALA A O 1
ATOM 591 N N . THR A 1 81 ? 15.469 -13.543 -5.183 1.00 79.25 81 THR A N 1
ATOM 592 C CA . THR A 1 81 ? 15.952 -14.260 -3.990 1.00 79.25 81 THR A CA 1
ATOM 593 C C . THR A 1 81 ? 14.973 -14.130 -2.820 1.00 79.25 81 THR A C 1
ATOM 595 O O . THR A 1 81 ? 14.618 -15.131 -2.202 1.00 79.25 81 THR A O 1
ATOM 598 N N . ARG A 1 82 ? 14.482 -12.914 -2.541 1.00 76.50 82 ARG A N 1
ATOM 599 C CA . ARG A 1 82 ? 13.520 -12.663 -1.451 1.00 76.50 82 ARG A CA 1
ATOM 600 C C . ARG A 1 82 ? 12.151 -13.294 -1.711 1.00 76.50 82 ARG A C 1
ATOM 602 O O . ARG A 1 82 ? 11.507 -13.772 -0.780 1.00 76.50 82 ARG A O 1
ATOM 609 N N . VAL A 1 83 ? 11.705 -13.309 -2.967 1.00 81.56 83 VAL A N 1
ATOM 610 C CA . VAL A 1 83 ? 10.482 -14.024 -3.363 1.00 81.56 83 VAL A CA 1
ATOM 611 C C . VAL A 1 83 ? 10.657 -15.524 -3.130 1.00 81.56 83 VAL A C 1
ATOM 613 O O . VAL A 1 83 ? 9.781 -16.150 -2.539 1.00 81.56 83 VAL A O 1
ATOM 616 N N . GLY A 1 84 ? 11.803 -16.088 -3.521 1.00 77.62 84 GLY A N 1
ATOM 617 C CA . GLY A 1 84 ? 12.131 -17.493 -3.287 1.00 77.62 84 GLY A CA 1
ATOM 618 C C . GLY A 1 84 ? 12.083 -17.878 -1.807 1.00 77.62 84 GLY A C 1
ATOM 619 O O . GLY A 1 84 ? 11.445 -18.870 -1.462 1.00 77.62 84 GLY A O 1
ATOM 620 N N . THR A 1 85 ? 12.676 -17.067 -0.923 1.00 82.00 85 THR A N 1
ATOM 621 C CA . THR A 1 85 ? 12.622 -17.310 0.530 1.00 82.00 85 THR A CA 1
ATOM 622 C C . THR A 1 85 ? 11.198 -17.226 1.076 1.00 82.00 85 THR A C 1
ATOM 624 O O . THR A 1 85 ? 10.784 -18.102 1.823 1.00 82.00 85 THR A O 1
ATOM 627 N N . PHE A 1 86 ? 10.404 -16.240 0.642 1.00 77.25 86 PHE A N 1
ATOM 628 C CA . PHE A 1 86 ? 9.013 -16.104 1.085 1.00 77.25 86 PHE A CA 1
ATOM 629 C C . PHE A 1 86 ? 8.135 -17.292 0.662 1.00 77.25 86 PHE A C 1
ATOM 631 O O . PHE A 1 86 ? 7.270 -17.731 1.415 1.00 77.25 86 PHE A O 1
ATOM 638 N N . VAL A 1 87 ? 8.339 -17.814 -0.552 1.00 82.19 87 VAL A N 1
ATOM 639 C CA . VAL A 1 87 ? 7.614 -18.996 -1.040 1.00 82.19 87 VAL A CA 1
ATOM 640 C C . VAL A 1 87 ? 8.021 -20.245 -0.259 1.00 82.19 87 VAL A C 1
ATOM 642 O O . VAL A 1 87 ? 7.146 -21.030 0.100 1.00 82.19 87 VAL A O 1
ATOM 645 N N . ALA A 1 88 ? 9.312 -20.413 0.043 1.00 78.50 88 ALA A N 1
ATOM 646 C CA . ALA A 1 88 ? 9.801 -21.526 0.854 1.00 78.50 88 ALA A CA 1
ATOM 647 C C . ALA A 1 88 ? 9.208 -21.506 2.274 1.00 78.50 88 ALA A C 1
ATOM 649 O O . ALA A 1 88 ? 8.689 -22.524 2.724 1.00 78.50 88 ALA A O 1
ATOM 650 N N . ASP A 1 89 ? 9.182 -20.339 2.924 1.00 76.56 89 ASP A N 1
ATOM 651 C CA . ASP A 1 89 ? 8.627 -20.162 4.275 1.00 76.56 89 ASP A CA 1
ATOM 652 C C . ASP A 1 89 ? 7.114 -20.420 4.350 1.00 76.56 89 ASP A C 1
ATOM 654 O O . ASP A 1 89 ? 6.583 -20.717 5.414 1.00 76.56 89 ASP A O 1
ATOM 658 N N . LYS A 1 90 ? 6.394 -20.278 3.231 1.00 69.38 90 LYS A N 1
ATOM 659 C CA . LYS A 1 90 ? 4.940 -20.485 3.172 1.00 69.38 90 LYS A CA 1
ATOM 660 C C . LYS A 1 90 ? 4.543 -21.925 2.822 1.00 69.38 90 LYS A C 1
ATOM 662 O O . LYS A 1 90 ? 3.366 -22.264 2.934 1.00 69.38 90 LYS A O 1
ATOM 667 N N . LEU A 1 91 ? 5.491 -22.725 2.328 1.00 67.25 91 LEU A N 1
ATOM 668 C CA . LEU A 1 91 ? 5.297 -24.125 1.930 1.00 67.25 91 LEU A CA 1
ATOM 669 C C . LEU A 1 91 ? 5.884 -25.131 2.934 1.00 67.25 91 LEU A C 1
ATOM 671 O O . LEU A 1 91 ? 5.548 -26.312 2.837 1.00 67.25 91 LEU A O 1
ATOM 675 N N . GLY A 1 92 ? 6.750 -24.686 3.850 1.00 50.69 92 GLY A N 1
ATOM 676 C CA . GLY A 1 92 ? 7.218 -25.453 5.012 1.00 50.69 92 GLY A CA 1
ATOM 677 C C . GLY A 1 92 ? 6.305 -25.284 6.219 1.00 50.69 92 GLY A C 1
ATOM 678 O O . GLY A 1 92 ? 6.180 -26.270 6.976 1.00 50.69 92 GLY A O 1
#

Foldseek 3Di:
DVDADFFFDDDPPDDPDPPCRRVVRSLCLLLLVCVVCPVVVVDDPVNSVVSVVNNVVSVVCCVVPVVVVCVPPNPPVVVVVVVVVVVVVVVD

Radius of gyration: 15.67 Å; chains: 1; bounding box: 36×50×30 Å

Sequence (92 aa):
PDLLVAIGNCNAQTGIGDPYLPFREVLGLLTGDVEAKLAQGAISKENAGRLRGFLRISGQALVDLGPDLIDIFVPWAGLATRVGTFVADKLG

Secondary structure (DSSP, 8-state):
------------SSS---TTHHHHHHHHHHTT--HHHHHTTSS-HHHHHHHHHHHHHHHHHHHHHTHHHHHHHS-HHHHHHHHHHHHHHHH-

pLDDT: mean 81.76, std 12.94, range [50.69, 96.62]